Protein AF-A0A077Z1M5-F1 (afdb_monomer)

Structure (mmCIF, N/CA/C/O backbone):
data_AF-A0A077Z1M5-F1
#
_entry.id   AF-A0A077Z1M5-F1
#
loop_
_atom_site.group_PDB
_atom_site.id
_atom_site.type_symbol
_atom_site.label_atom_id
_atom_site.label_alt_id
_atom_site.label_comp_id
_atom_site.label_asym_id
_atom_site.label_entity_id
_atom_site.label_seq_id
_atom_site.pdbx_PDB_ins_code
_atom_site.Cartn_x
_atom_site.Cartn_y
_atom_site.Cartn_z
_atom_site.occupancy
_atom_site.B_iso_or_equiv
_atom_site.auth_seq_id
_atom_site.auth_comp_id
_atom_site.auth_asym_id
_atom_site.auth_atom_id
_atom_site.pdbx_PDB_model_num
ATOM 1 N N . MET A 1 1 ? 19.597 11.388 -29.003 1.00 42.16 1 MET A N 1
ATOM 2 C CA . MET A 1 1 ? 19.350 10.752 -27.691 1.00 42.16 1 MET A CA 1
ATOM 3 C C . MET A 1 1 ? 17.862 10.865 -27.420 1.00 42.16 1 MET A C 1
ATOM 5 O O . MET A 1 1 ? 17.302 11.928 -27.653 1.00 42.16 1 MET A O 1
ATOM 9 N N 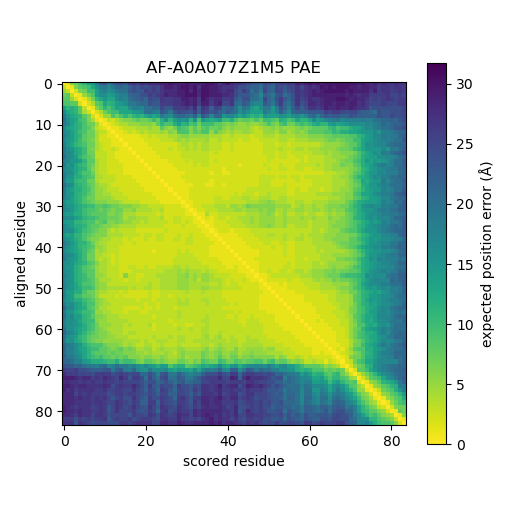. SER A 1 2 ? 17.230 9.736 -27.120 1.00 53.66 2 SER A N 1
ATOM 10 C CA . SER A 1 2 ? 15.798 9.468 -27.266 1.00 53.66 2 SER A CA 1
ATOM 11 C C . SER A 1 2 ? 14.924 10.306 -26.331 1.00 53.66 2 SER A C 1
ATOM 13 O O . SER A 1 2 ? 14.863 10.046 -25.136 1.00 53.66 2 SER A O 1
ATOM 15 N N . VAL A 1 3 ? 14.221 11.291 -26.891 1.00 59.53 3 VAL A N 1
ATOM 16 C CA . VAL A 1 3 ? 13.167 12.050 -26.204 1.00 59.53 3 VAL A CA 1
ATOM 17 C C . VAL A 1 3 ? 11.852 11.277 -26.370 1.00 59.53 3 VAL A C 1
ATOM 19 O O . VAL A 1 3 ? 11.061 11.567 -27.261 1.00 59.53 3 VAL A O 1
ATOM 22 N N . GLN A 1 4 ? 11.663 10.220 -25.580 1.00 56.66 4 GLN A N 1
ATOM 23 C CA . GLN A 1 4 ? 10.410 9.449 -25.499 1.00 56.66 4 GLN A CA 1
ATOM 24 C C . GLN A 1 4 ? 10.096 9.081 -24.035 1.00 56.66 4 GLN A C 1
ATOM 26 O O . GLN A 1 4 ? 9.832 7.921 -23.748 1.00 56.66 4 GLN A O 1
ATOM 31 N N . ASP A 1 5 ? 10.150 10.041 -23.101 1.00 57.00 5 ASP A N 1
ATOM 32 C CA . ASP A 1 5 ? 9.969 9.744 -21.660 1.00 57.00 5 ASP A CA 1
ATOM 33 C C . ASP A 1 5 ? 9.012 10.692 -20.896 1.00 57.00 5 ASP A C 1
ATOM 35 O O . ASP A 1 5 ? 8.895 10.615 -19.680 1.00 57.00 5 ASP A O 1
ATOM 39 N N . ASP A 1 6 ? 8.262 11.574 -21.572 1.00 59.03 6 ASP A N 1
ATOM 40 C CA . ASP A 1 6 ? 7.419 12.572 -20.873 1.00 59.03 6 ASP A CA 1
ATOM 41 C C . ASP A 1 6 ? 5.916 12.237 -20.788 1.00 59.03 6 ASP A C 1
ATOM 43 O O . ASP A 1 6 ? 5.144 12.953 -20.147 1.00 59.03 6 ASP A O 1
ATOM 47 N N . VAL A 1 7 ? 5.475 11.105 -21.347 1.00 60.16 7 VAL A N 1
ATOM 48 C CA . VAL A 1 7 ? 4.100 10.604 -21.178 1.00 60.16 7 VAL A CA 1
ATOM 49 C C . VAL A 1 7 ? 4.175 9.248 -20.485 1.00 60.16 7 VAL A C 1
ATOM 51 O O . VAL A 1 7 ? 4.617 8.301 -21.131 1.00 60.16 7 VAL A O 1
ATOM 54 N N . PRO A 1 8 ? 3.743 9.109 -19.211 1.00 57.62 8 PRO A N 1
ATOM 55 C CA . PRO A 1 8 ? 3.697 7.798 -18.575 1.00 57.62 8 PRO A CA 1
ATOM 56 C C . PRO A 1 8 ? 2.857 6.884 -19.461 1.00 57.62 8 PRO A C 1
ATOM 58 O O . PRO A 1 8 ? 1.674 7.172 -19.702 1.00 57.62 8 PRO A O 1
ATOM 61 N N . LEU A 1 9 ? 3.487 5.828 -19.983 1.00 66.06 9 LEU A N 1
ATOM 62 C CA . LEU A 1 9 ? 2.849 4.907 -20.913 1.00 66.06 9 LEU A CA 1
ATOM 63 C C . LEU A 1 9 ? 1.571 4.387 -20.249 1.00 66.06 9 LEU A C 1
ATOM 65 O O . LEU A 1 9 ? 1.524 4.173 -19.034 1.00 66.06 9 LEU A O 1
ATOM 69 N N . LEU A 1 10 ? 0.512 4.172 -21.034 1.00 71.06 10 LEU A N 1
ATOM 70 C CA . LEU A 1 10 ? -0.762 3.614 -20.550 1.00 71.06 10 LEU A CA 1
ATOM 71 C C . LEU A 1 10 ? -0.546 2.407 -19.615 1.00 71.06 10 LEU A C 1
ATOM 73 O O . LEU A 1 10 ? -1.282 2.230 -18.646 1.00 71.06 10 LEU A O 1
ATOM 77 N N . SER A 1 11 ? 0.496 1.617 -19.879 1.00 75.44 11 SER A N 1
ATOM 78 C CA . SER A 1 11 ? 0.946 0.481 -19.074 1.00 75.44 11 SER A CA 1
ATOM 79 C C . SER A 1 11 ? 1.452 0.859 -17.675 1.00 75.44 11 SER A C 1
ATOM 81 O O . SER A 1 11 ? 1.060 0.214 -16.705 1.00 75.44 11 SER A O 1
ATOM 83 N N . GLU A 1 12 ? 2.265 1.909 -17.530 1.00 77.38 12 GLU A N 1
ATOM 84 C CA . GLU A 1 12 ? 2.769 2.374 -16.226 1.00 77.38 12 GLU A CA 1
ATOM 85 C C . GLU A 1 12 ? 1.639 2.938 -15.369 1.00 77.38 12 GLU A C 1
ATOM 87 O O . GLU A 1 12 ? 1.527 2.636 -14.181 1.00 77.38 12 GLU A O 1
ATOM 92 N N . ARG A 1 13 ? 0.728 3.691 -15.997 1.00 82.62 13 ARG A N 1
ATOM 93 C CA . ARG A 1 13 ? -0.476 4.196 -15.332 1.00 82.62 13 ARG A CA 1
ATOM 94 C C . ARG A 1 13 ? -1.357 3.059 -14.822 1.00 82.62 13 ARG A C 1
ATOM 96 O O . ARG A 1 13 ? -1.798 3.105 -13.675 1.00 82.62 13 ARG A O 1
ATOM 103 N N . LYS A 1 14 ? -1.592 2.037 -15.654 1.00 85.88 14 LYS A N 1
ATOM 104 C CA . LYS A 1 14 ? -2.340 0.834 -15.259 1.00 85.88 14 LYS A CA 1
ATOM 105 C C . LYS A 1 14 ? -1.661 0.128 -14.091 1.00 85.88 14 LYS A C 1
ATOM 107 O O . LYS A 1 14 ? -2.336 -0.162 -13.111 1.00 85.88 14 LYS A O 1
ATOM 112 N N . LYS A 1 15 ? -0.339 -0.072 -14.155 1.00 87.31 15 LYS A N 1
ATOM 113 C CA . LYS A 1 15 ? 0.433 -0.690 -13.069 1.00 87.31 15 LYS A CA 1
ATOM 114 C C . LYS A 1 15 ? 0.274 0.086 -11.761 1.00 87.31 15 LYS A C 1
ATOM 116 O O . LYS A 1 15 ? -0.063 -0.506 -10.743 1.00 87.31 15 LYS A O 1
ATOM 121 N N . CYS A 1 16 ? 0.422 1.408 -11.812 1.00 89.69 16 CYS A N 1
ATOM 122 C CA . CYS A 1 16 ? 0.218 2.278 -10.661 1.00 89.69 16 CYS A CA 1
ATOM 123 C C . CYS A 1 16 ? -1.190 2.135 -10.056 1.00 89.69 16 CYS A C 1
ATOM 125 O O . CYS A 1 16 ? -1.334 1.969 -8.846 1.00 89.69 16 CYS A O 1
ATOM 127 N N . TRP A 1 17 ? -2.240 2.159 -10.883 1.00 89.31 17 TRP A N 1
ATOM 128 C CA . TRP A 1 17 ? -3.612 1.988 -10.401 1.00 89.31 17 TRP A CA 1
ATOM 129 C C . TRP A 1 17 ? -3.866 0.599 -9.817 1.00 89.31 17 TRP A C 1
ATOM 131 O O . TRP A 1 17 ? -4.538 0.509 -8.795 1.00 89.31 17 TRP A O 1
ATOM 141 N N . SER A 1 18 ? -3.301 -0.459 -10.403 1.00 91.31 18 SER A N 1
ATOM 142 C CA . SER A 1 18 ? -3.389 -1.814 -9.852 1.00 91.31 18 SER A CA 1
ATOM 143 C C . SER A 1 18 ? -2.693 -1.930 -8.493 1.00 91.31 18 SER A C 1
ATOM 145 O O . SER A 1 18 ? -3.269 -2.501 -7.572 1.00 91.31 18 SER A O 1
ATOM 147 N N . SER A 1 19 ? -1.491 -1.366 -8.326 1.00 92.69 19 SER A N 1
ATOM 148 C CA . SER A 1 19 ? -0.793 -1.383 -7.030 1.00 92.69 19 SER A CA 1
ATOM 149 C C . SER A 1 19 ? -1.490 -0.514 -5.980 1.00 92.69 19 SER A C 1
ATOM 151 O O . SER A 1 19 ? -1.548 -0.902 -4.815 1.00 92.69 19 SER A O 1
ATOM 153 N N . ARG A 1 20 ? -2.087 0.618 -6.383 1.00 92.50 20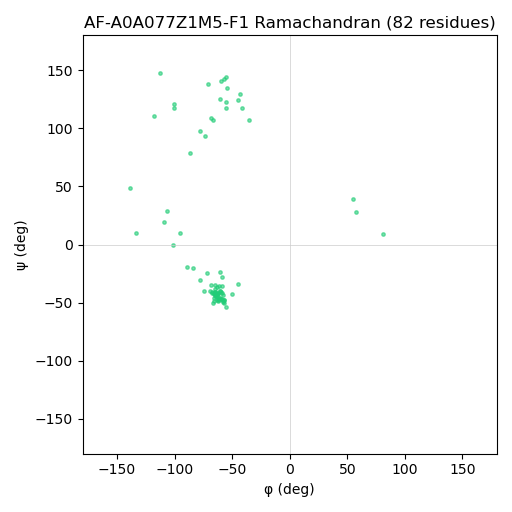 ARG A N 1
ATOM 154 C CA . ARG A 1 20 ? -2.951 1.430 -5.510 1.00 92.50 20 ARG A CA 1
ATOM 155 C C . ARG A 1 20 ? -4.124 0.609 -4.988 1.00 92.50 20 ARG A C 1
ATOM 157 O O . ARG A 1 20 ? -4.393 0.639 -3.797 1.00 92.50 20 ARG A O 1
ATOM 164 N N . ASP A 1 21 ? -4.817 -0.095 -5.878 1.00 92.19 21 ASP A N 1
ATOM 165 C CA . ASP A 1 21 ? -6.002 -0.883 -5.537 1.00 92.19 21 ASP A CA 1
ATOM 166 C C . ASP A 1 21 ? -5.673 -1.990 -4.528 1.00 92.19 21 ASP A C 1
ATOM 168 O O . ASP A 1 21 ? -6.314 -2.088 -3.487 1.00 92.19 21 ASP A O 1
ATOM 172 N N . LYS A 1 22 ? -4.576 -2.728 -4.758 1.00 93.44 22 LYS A N 1
ATOM 173 C CA . LYS A 1 22 ? -4.050 -3.709 -3.794 1.00 93.44 22 LYS A CA 1
ATOM 174 C C . LYS A 1 22 ? -3.729 -3.081 -2.438 1.00 93.44 22 LYS A C 1
ATOM 176 O O . LYS A 1 22 ? -4.016 -3.676 -1.403 1.00 93.44 22 LYS A O 1
ATOM 181 N N . TYR A 1 23 ? -3.095 -1.905 -2.438 1.00 93.81 23 TYR A N 1
ATOM 182 C CA . TYR A 1 23 ? -2.750 -1.205 -1.204 1.00 93.81 23 TYR A CA 1
ATOM 183 C C . TYR A 1 23 ? -4.004 -0.757 -0.448 1.00 93.81 23 TYR A C 1
ATOM 185 O O . TYR A 1 23 ? -4.109 -1.016 0.744 1.00 93.81 23 TYR A O 1
ATOM 193 N N . TRP A 1 24 ? -4.978 -0.160 -1.136 1.00 91.81 24 TRP A N 1
ATOM 194 C CA . TRP A 1 24 ? -6.245 0.270 -0.541 1.00 91.81 24 TRP A CA 1
ATOM 195 C C . TRP A 1 24 ? -7.087 -0.897 -0.033 1.00 91.81 24 TRP A C 1
ATOM 197 O O . TRP A 1 24 ? -7.621 -0.791 1.063 1.00 91.81 24 TRP A O 1
ATOM 207 N N . SER A 1 25 ? -7.155 -2.007 -0.777 1.00 93.00 25 SER A N 1
ATOM 208 C CA . SER A 1 25 ? -7.802 -3.242 -0.315 1.00 93.00 25 SER A CA 1
ATOM 209 C C . SER A 1 25 ? -7.165 -3.715 0.987 1.00 93.00 25 SER A C 1
ATOM 211 O O . SER A 1 25 ? -7.860 -3.891 1.976 1.00 93.00 25 SER A O 1
ATOM 213 N N . CYS A 1 26 ? -5.830 -3.803 1.027 1.00 94.56 26 CYS A N 1
ATOM 214 C CA . CYS A 1 26 ? -5.123 -4.185 2.244 1.00 94.56 26 CYS A CA 1
ATOM 215 C C . CYS A 1 26 ? -5.409 -3.223 3.406 1.00 94.56 26 CYS A C 1
ATOM 217 O O . CYS A 1 26 ? -5.588 -3.670 4.536 1.00 94.56 26 CYS A O 1
ATOM 219 N N . LEU A 1 27 ? -5.453 -1.910 3.158 1.00 92.81 27 LEU A N 1
ATOM 220 C CA . LEU A 1 27 ? -5.798 -0.946 4.199 1.00 92.81 27 LEU A CA 1
ATOM 221 C C . LEU A 1 27 ? -7.228 -1.155 4.700 1.00 92.81 27 LEU A C 1
ATOM 223 O O . LEU A 1 27 ? -7.437 -1.109 5.906 1.00 92.81 27 LEU A O 1
ATOM 227 N N . ASP A 1 28 ? -8.191 -1.399 3.813 1.00 90.88 28 ASP A N 1
ATOM 228 C CA . ASP A 1 28 ? -9.586 -1.639 4.189 1.00 90.88 28 ASP A CA 1
ATOM 229 C C . ASP A 1 28 ? -9.729 -2.891 5.067 1.00 90.88 28 ASP A C 1
ATOM 231 O O . ASP A 1 28 ? -10.261 -2.805 6.175 1.00 90.88 28 ASP A O 1
ATOM 235 N N . ASP A 1 29 ? -9.095 -3.997 4.660 1.00 93.69 29 ASP A N 1
ATOM 236 C CA . ASP A 1 29 ? -9.014 -5.245 5.434 1.00 93.69 29 ASP A CA 1
ATOM 237 C C . ASP A 1 29 ? -8.359 -5.048 6.818 1.00 93.69 29 ASP A C 1
ATOM 239 O O . ASP A 1 29 ? -8.632 -5.780 7.771 1.00 93.69 29 ASP A O 1
ATOM 243 N N . ASN A 1 30 ? -7.478 -4.051 6.943 1.00 93.00 30 ASN A N 1
ATOM 244 C CA . ASN A 1 30 ? -6.717 -3.754 8.155 1.00 93.00 30 ASN A CA 1
ATOM 245 C C . ASN A 1 30 ? -7.165 -2.471 8.873 1.00 93.00 30 ASN A C 1
ATOM 247 O O . ASN A 1 30 ? -6.413 -1.941 9.692 1.00 93.00 30 ASN A O 1
ATOM 251 N N . ASN A 1 31 ? -8.377 -1.977 8.603 1.00 86.19 31 ASN A N 1
ATOM 252 C CA . ASN A 1 31 ? -8.957 -0.797 9.256 1.00 86.19 31 ASN A CA 1
ATOM 253 C C . ASN A 1 31 ? -8.070 0.469 9.162 1.00 86.19 31 ASN A C 1
ATOM 255 O O . ASN A 1 31 ? -7.936 1.235 10.116 1.00 86.19 31 ASN A O 1
ATOM 259 N N . GLY A 1 32 ? -7.435 0.676 8.009 1.00 85.38 32 GLY A N 1
ATOM 260 C CA . GLY A 1 32 ? -6.550 1.805 7.720 1.00 85.38 32 GLY A CA 1
ATOM 261 C C . GLY A 1 32 ? -5.118 1.660 8.244 1.00 85.38 32 GLY A C 1
ATOM 262 O O . GLY A 1 32 ? -4.361 2.630 8.193 1.00 85.38 32 GLY A O 1
ATOM 263 N N . ASP A 1 33 ? -4.719 0.485 8.740 1.00 88.62 33 ASP A N 1
ATOM 264 C CA . ASP A 1 33 ? -3.377 0.269 9.285 1.00 88.62 33 ASP A CA 1
ATOM 265 C C . ASP A 1 33 ? -2.317 0.084 8.182 1.00 88.62 33 ASP A C 1
ATOM 267 O O . ASP A 1 33 ? -2.078 -1.009 7.659 1.00 88.62 33 ASP A O 1
ATOM 271 N N . GLU A 1 34 ? -1.617 1.175 7.864 1.00 88.88 34 GLU A N 1
ATOM 272 C CA . GLU A 1 34 ? -0.525 1.194 6.884 1.00 88.88 34 GLU A CA 1
ATOM 273 C C . GLU A 1 34 ? 0.635 0.259 7.260 1.00 88.88 34 GLU A C 1
ATOM 275 O O . GLU A 1 34 ? 1.385 -0.178 6.382 1.00 88.88 34 GLU A O 1
ATOM 280 N N . THR A 1 35 ? 0.803 -0.074 8.546 1.00 90.56 35 THR A N 1
ATOM 281 C CA . THR A 1 35 ? 1.938 -0.880 9.012 1.00 90.56 35 THR A CA 1
ATOM 282 C C . THR A 1 35 ? 1.838 -2.345 8.605 1.00 90.56 35 THR A C 1
ATOM 284 O O . THR A 1 35 ? 2.876 -2.996 8.457 1.00 90.56 35 THR A O 1
ATOM 287 N N . LYS A 1 36 ? 0.619 -2.839 8.365 1.00 92.25 36 LYS A N 1
ATOM 288 C CA . LYS A 1 36 ? 0.360 -4.201 7.883 1.00 92.25 36 LYS A CA 1
ATOM 289 C C . LYS A 1 36 ? 0.485 -4.326 6.366 1.00 92.25 36 LYS A C 1
ATOM 291 O O . LYS A 1 36 ? 0.755 -5.408 5.864 1.00 92.25 36 LYS A O 1
ATOM 296 N N . CYS A 1 37 ? 0.388 -3.209 5.649 1.00 94.00 37 CYS A N 1
ATOM 297 C CA . CYS A 1 37 ? 0.371 -3.155 4.186 1.00 94.00 37 CYS A CA 1
ATOM 298 C C . CYS A 1 37 ? 1.681 -2.624 3.585 1.00 94.00 37 CYS A C 1
ATOM 300 O O . CYS A 1 37 ? 1.681 -2.004 2.519 1.00 94.00 37 CYS A O 1
ATOM 302 N N . LYS A 1 38 ? 2.816 -2.823 4.274 1.00 92.88 38 LYS A N 1
ATOM 303 C CA . LYS A 1 38 ? 4.131 -2.289 3.867 1.00 92.88 38 LYS A CA 1
ATOM 304 C C . LYS A 1 38 ? 4.604 -2.820 2.514 1.00 92.88 38 LYS A C 1
ATOM 306 O O . LYS A 1 38 ? 5.211 -2.068 1.756 1.00 92.88 38 LYS A O 1
ATOM 311 N N . GLU A 1 39 ? 4.316 -4.081 2.200 1.00 93.06 39 GLU A N 1
ATOM 312 C CA . GLU A 1 39 ? 4.709 -4.697 0.926 1.00 93.06 39 GLU A CA 1
ATOM 313 C C . GLU A 1 39 ? 3.974 -4.041 -0.250 1.00 93.06 39 GLU A C 1
ATOM 315 O O . GLU A 1 39 ? 4.595 -3.558 -1.199 1.00 93.06 39 GLU A O 1
ATOM 320 N N . GLN A 1 40 ? 2.650 -3.918 -0.142 1.00 93.12 40 GLN A N 1
ATOM 321 C CA . GLN A 1 40 ? 1.801 -3.240 -1.119 1.00 93.12 40 GLN 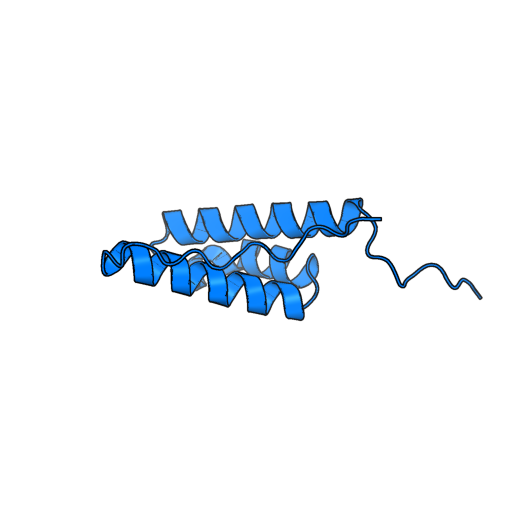A CA 1
ATOM 322 C C . GLN A 1 40 ? 2.154 -1.754 -1.201 1.00 93.12 40 GLN A C 1
ATOM 324 O O . GLN A 1 40 ? 2.170 -1.188 -2.293 1.00 93.12 40 GLN A O 1
ATOM 329 N N . ARG A 1 41 ? 2.505 -1.123 -0.071 1.00 93.25 41 ARG A N 1
ATOM 330 C CA . ARG A 1 41 ? 2.972 0.266 -0.038 1.00 93.25 41 ARG A CA 1
ATOM 331 C C . ARG A 1 41 ? 4.266 0.445 -0.826 1.00 93.25 41 ARG A C 1
ATOM 333 O O . ARG A 1 41 ? 4.381 1.415 -1.571 1.00 93.25 41 ARG A O 1
ATOM 340 N N . ALA A 1 42 ? 5.220 -0.473 -0.699 1.00 93.19 42 ALA A N 1
ATOM 341 C CA . ALA A 1 42 ? 6.460 -0.430 -1.468 1.00 93.19 42 ALA A CA 1
ATOM 342 C C . ALA A 1 42 ? 6.201 -0.629 -2.974 1.00 93.19 42 ALA A C 1
ATOM 344 O O . ALA A 1 42 ? 6.754 0.106 -3.799 1.00 93.19 42 ALA A O 1
ATOM 345 N N . GLU A 1 43 ? 5.312 -1.557 -3.350 1.00 92.12 43 GLU A N 1
ATOM 346 C CA . GLU A 1 43 ? 4.910 -1.758 -4.753 1.00 92.12 43 GLU A CA 1
ATOM 347 C C . GLU A 1 43 ? 4.216 -0.509 -5.322 1.00 92.12 43 GLU A C 1
ATOM 349 O O . GLU A 1 43 ? 4.503 -0.076 -6.440 1.00 92.12 43 GLU A O 1
ATOM 354 N N . PHE A 1 44 ? 3.345 0.113 -4.531 1.00 92.69 44 PHE A N 1
ATOM 355 C CA . PHE A 1 44 ? 2.627 1.326 -4.895 1.00 92.69 44 PHE A CA 1
ATOM 356 C C . PHE A 1 44 ? 3.567 2.526 -5.074 1.00 92.69 44 PHE A C 1
ATOM 358 O O . PHE A 1 44 ? 3.520 3.186 -6.109 1.00 92.69 44 PHE A O 1
ATOM 365 N N . VAL A 1 45 ? 4.472 2.771 -4.121 1.00 92.00 45 VAL A N 1
ATOM 366 C CA . VAL A 1 45 ? 5.449 3.874 -4.187 1.00 92.00 45 VAL A CA 1
ATOM 367 C C . VAL A 1 45 ? 6.446 3.690 -5.331 1.00 92.00 45 VAL A C 1
ATOM 369 O O . VAL A 1 45 ? 6.845 4.674 -5.945 1.00 92.00 45 VAL A O 1
ATOM 372 N N . SER A 1 46 ? 6.835 2.451 -5.642 1.00 90.88 46 SER A N 1
ATOM 373 C CA . SER A 1 46 ? 7.744 2.169 -6.762 1.00 90.88 46 SER A CA 1
ATOM 374 C C . SER A 1 46 ? 7.059 2.219 -8.129 1.00 90.88 46 SER A C 1
ATOM 376 O O . SER A 1 46 ? 7.700 2.568 -9.116 1.00 90.88 46 SER A O 1
ATOM 378 N N . SER A 1 47 ? 5.766 1.890 -8.205 1.00 89.38 47 SER A N 1
ATOM 379 C CA . SER A 1 47 ? 5.016 1.875 -9.470 1.00 89.38 47 SER A CA 1
ATOM 380 C C . SER A 1 47 ? 4.358 3.214 -9.808 1.00 89.38 47 SER A C 1
ATOM 382 O O . SER A 1 47 ? 4.000 3.441 -10.962 1.00 89.38 47 SER A O 1
ATOM 384 N N . CYS A 1 48 ? 4.165 4.096 -8.827 1.00 87.69 48 CYS A N 1
ATOM 385 C CA . CYS A 1 48 ? 3.498 5.382 -9.000 1.00 87.69 48 CYS A CA 1
ATOM 386 C C . CYS A 1 48 ? 4.453 6.559 -8.822 1.00 87.69 48 CYS A C 1
ATOM 388 O O . CYS A 1 48 ? 5.333 6.555 -7.966 1.00 87.69 48 CYS A O 1
ATOM 390 N N . ARG A 1 49 ? 4.204 7.648 -9.559 1.00 88.38 49 ARG A N 1
ATOM 391 C CA . ARG A 1 49 ? 4.854 8.935 -9.275 1.00 88.38 49 ARG A CA 1
ATOM 392 C C . ARG A 1 49 ? 4.505 9.374 -7.851 1.00 88.38 49 ARG A C 1
ATOM 394 O O . ARG A 1 49 ? 3.349 9.273 -7.442 1.00 88.38 49 ARG A O 1
ATOM 401 N N . ARG A 1 50 ? 5.470 9.942 -7.127 1.00 87.50 50 ARG A N 1
ATOM 402 C CA . ARG A 1 50 ? 5.297 10.408 -5.738 1.00 87.50 50 ARG A CA 1
ATOM 403 C C . ARG A 1 50 ? 4.059 11.298 -5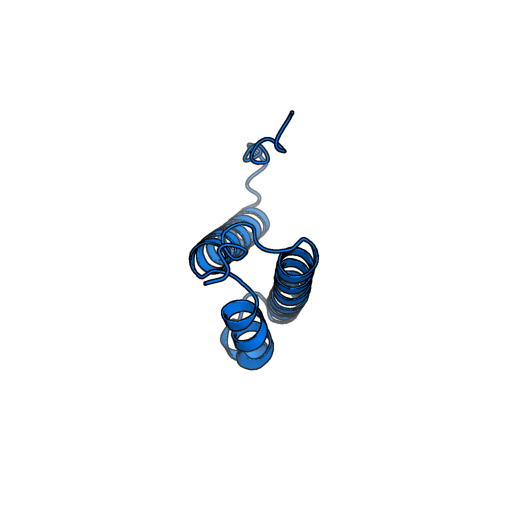.544 1.00 87.50 50 ARG A C 1
ATOM 405 O O . ARG A 1 50 ? 3.288 11.072 -4.621 1.00 87.50 50 ARG A O 1
ATOM 412 N N . THR A 1 51 ? 3.799 12.219 -6.474 1.00 87.69 51 THR A N 1
ATOM 413 C CA . THR A 1 51 ? 2.609 13.090 -6.449 1.00 87.69 51 THR A CA 1
ATOM 414 C C . THR A 1 51 ? 1.294 12.305 -6.469 1.00 87.69 51 THR A C 1
ATOM 416 O O . THR A 1 51 ? 0.316 12.711 -5.848 1.00 87.69 51 THR A O 1
ATOM 419 N N . TRP A 1 52 ? 1.252 11.176 -7.183 1.00 89.75 52 TRP A N 1
ATOM 420 C CA . TRP A 1 52 ? 0.068 10.320 -7.237 1.00 89.75 52 TRP A CA 1
ATOM 421 C C . TRP A 1 52 ? -0.099 9.535 -5.942 1.00 89.75 52 TRP A C 1
ATOM 423 O O . TRP A 1 52 ? -1.218 9.438 -5.452 1.00 89.75 52 TRP A O 1
ATOM 433 N N . VAL A 1 53 ? 1.000 9.036 -5.368 1.00 90.88 53 VAL A N 1
ATOM 434 C CA . VAL A 1 53 ? 0.999 8.377 -4.052 1.00 90.88 53 VAL A CA 1
ATOM 435 C C . VAL A 1 53 ? 0.389 9.301 -3.002 1.00 90.88 53 VAL A C 1
ATOM 437 O O . VAL A 1 53 ? -0.604 8.945 -2.380 1.00 90.88 53 VAL A O 1
ATOM 440 N N . GLU A 1 54 ? 0.910 10.524 -2.881 1.00 90.88 54 GLU A N 1
ATOM 441 C CA . GL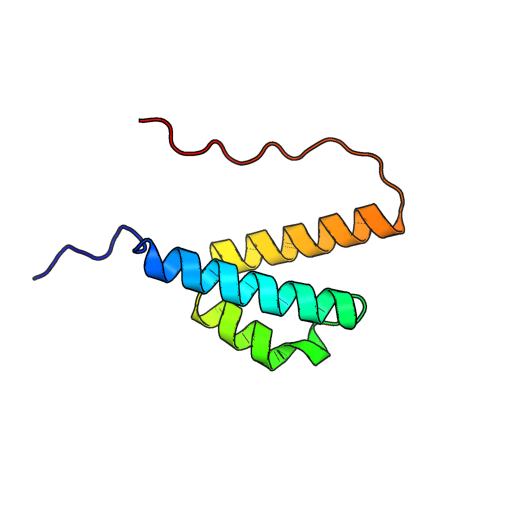U A 1 54 ? 0.422 11.512 -1.910 1.00 90.88 54 GLU A CA 1
ATOM 442 C C . GLU A 1 54 ? -1.056 11.873 -2.139 1.00 90.88 54 GLU A C 1
ATOM 444 O O . GLU A 1 54 ? -1.829 11.999 -1.185 1.00 90.88 54 GLU A O 1
ATOM 449 N N . HIS A 1 55 ? -1.476 12.005 -3.403 1.00 89.19 55 HIS A N 1
ATOM 450 C CA . HIS A 1 55 ? -2.874 12.266 -3.746 1.00 89.19 55 HIS A CA 1
ATOM 451 C C . HIS A 1 55 ? -3.798 11.122 -3.311 1.00 89.19 55 HIS A C 1
ATOM 453 O O . HIS A 1 55 ? -4.837 11.367 -2.696 1.00 89.19 55 HIS A O 1
ATOM 459 N N . PHE A 1 56 ? -3.429 9.878 -3.620 1.00 91.19 56 PHE A N 1
ATOM 460 C CA . PHE A 1 56 ? -4.228 8.709 -3.273 1.00 91.19 56 PHE A CA 1
ATOM 461 C C . PHE A 1 56 ? -4.247 8.457 -1.761 1.00 91.19 56 PHE A C 1
ATOM 463 O O . PHE A 1 56 ? -5.318 8.186 -1.232 1.00 91.19 56 PHE A O 1
ATO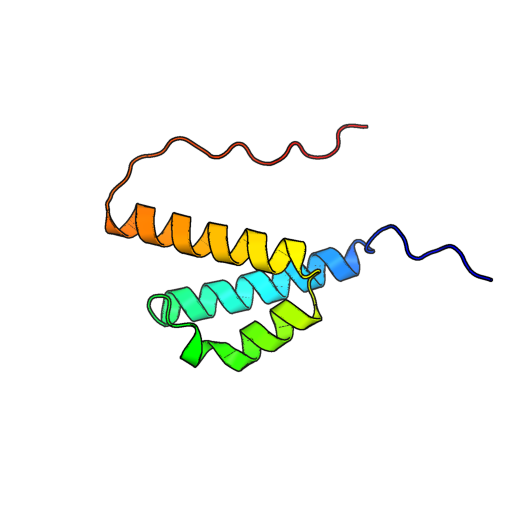M 470 N N . ASP A 1 57 ? -3.137 8.630 -1.044 1.00 89.75 57 ASP A N 1
ATOM 471 C CA . ASP A 1 57 ? -3.112 8.504 0.420 1.00 89.75 57 ASP A CA 1
ATOM 472 C C . ASP A 1 57 ? -4.076 9.492 1.085 1.00 89.75 57 ASP A C 1
ATOM 474 O O . ASP A 1 57 ? -4.877 9.130 1.951 1.00 89.75 57 ASP A O 1
ATOM 478 N N . ARG A 1 58 ? -4.041 10.759 0.646 1.00 90.31 58 ARG A N 1
ATOM 479 C CA . ARG A 1 58 ? -4.960 11.789 1.141 1.00 90.31 58 ARG A CA 1
ATOM 480 C C . ARG A 1 58 ? -6.408 11.439 0.822 1.00 90.31 58 ARG A C 1
ATOM 482 O O . ARG A 1 58 ? -7.276 11.642 1.668 1.00 90.31 58 ARG A O 1
ATOM 489 N N . LYS A 1 59 ? -6.665 10.934 -0.388 1.00 89.81 59 LYS A N 1
ATOM 490 C CA . LYS A 1 59 ? -8.002 10.522 -0.815 1.00 89.81 59 LYS A CA 1
ATOM 491 C C . LYS A 1 59 ? -8.528 9.372 0.050 1.00 89.81 59 LYS A C 1
ATOM 493 O O . LYS A 1 59 ? -9.618 9.516 0.586 1.00 89.81 59 LYS A O 1
ATOM 498 N N . TYR A 1 60 ? -7.736 8.320 0.267 1.00 88.62 60 TYR A N 1
ATOM 499 C CA . TYR A 1 60 ? -8.115 7.177 1.104 1.00 88.62 60 TYR A CA 1
ATOM 500 C C . TYR A 1 60 ? -8.454 7.612 2.535 1.00 88.62 60 TYR A C 1
ATOM 502 O O . TYR A 1 60 ? -9.529 7.305 3.042 1.00 88.62 60 TYR A O 1
ATOM 510 N N . ARG A 1 61 ? -7.583 8.410 3.169 1.00 87.75 61 ARG A N 1
ATOM 511 C CA . ARG A 1 61 ? -7.826 8.931 4.527 1.00 87.75 61 ARG A CA 1
ATOM 512 C C . ARG A 1 61 ? -9.091 9.785 4.602 1.00 87.75 61 ARG A C 1
ATOM 514 O O . ARG A 1 61 ? -9.837 9.689 5.569 1.00 87.75 61 ARG A O 1
ATOM 521 N N . PHE A 1 62 ? -9.341 10.609 3.585 1.00 87.62 62 PHE A N 1
ATOM 522 C CA . PHE A 1 62 ? -10.552 11.423 3.508 1.00 87.62 62 PHE A CA 1
ATOM 523 C C . PHE A 1 62 ? -11.812 10.572 3.312 1.00 87.62 62 PHE A C 1
ATOM 525 O O . PHE A 1 62 ? -12.826 10.835 3.951 1.00 87.62 62 PHE A O 1
ATOM 532 N N . GLU A 1 63 ? -11.757 9.548 2.458 1.00 87.62 63 GLU A N 1
ATOM 533 C CA . GLU A 1 63 ? -12.858 8.604 2.252 1.00 87.62 63 GLU A CA 1
ATOM 534 C C . GLU A 1 63 ? -13.163 7.821 3.535 1.00 87.62 63 GLU A C 1
ATOM 536 O O . GLU A 1 63 ? -14.324 7.778 3.939 1.00 87.62 63 GLU A O 1
ATOM 541 N N . LYS A 1 64 ? -12.138 7.329 4.243 1.00 85.19 64 LYS A N 1
ATOM 542 C CA . LYS A 1 64 ? -12.320 6.613 5.511 1.00 85.19 64 LYS A CA 1
ATOM 543 C C . LYS A 1 64 ? -12.866 7.504 6.626 1.00 85.19 64 LYS A C 1
ATOM 545 O O . LYS A 1 64 ? -13.800 7.121 7.320 1.00 85.19 64 LYS A O 1
ATOM 550 N N . TYR A 1 65 ? -12.349 8.727 6.748 1.00 86.31 65 TYR A N 1
ATOM 551 C CA . TYR A 1 65 ? -12.862 9.721 7.696 1.00 86.31 65 TYR A CA 1
ATOM 552 C C . TYR A 1 65 ? -14.339 10.051 7.434 1.00 86.31 65 TYR A C 1
ATOM 554 O O . TYR A 1 65 ? -15.138 10.176 8.362 1.00 86.31 65 TYR A O 1
ATOM 562 N N . LYS A 1 66 ? -14.725 10.179 6.159 1.00 85.56 66 LYS A N 1
ATOM 563 C CA . LYS A 1 66 ? -16.122 10.413 5.779 1.00 85.56 66 LYS A CA 1
ATOM 564 C C . LYS A 1 66 ? -17.028 9.238 6.125 1.00 85.56 66 LYS A C 1
ATOM 566 O O . LYS A 1 66 ? -18.154 9.479 6.553 1.00 85.56 66 LYS A O 1
ATOM 571 N N . GLU A 1 67 ? -16.555 8.014 5.902 1.00 84.62 67 GLU A N 1
ATOM 572 C CA . GLU A 1 67 ? -17.273 6.788 6.252 1.00 84.62 67 GLU A CA 1
ATOM 573 C C . GLU A 1 67 ? -17.513 6.703 7.764 1.00 84.62 67 GLU A C 1
ATOM 575 O O . GLU A 1 67 ? -18.650 6.508 8.185 1.00 84.62 67 GLU A O 1
ATOM 580 N N . GLU A 1 68 ? -16.480 6.950 8.577 1.00 82.62 68 GLU A N 1
ATOM 581 C CA . GLU A 1 68 ? -16.574 6.901 10.043 1.00 82.62 68 GLU A CA 1
ATOM 582 C C . GLU A 1 68 ? -17.509 7.979 10.615 1.00 82.62 68 GLU A C 1
ATOM 584 O O . GLU A 1 68 ? -18.320 7.704 11.498 1.00 82.62 68 GLU A O 1
ATOM 589 N N . HIS A 1 69 ? -17.439 9.209 10.100 1.00 79.56 69 HIS A N 1
ATOM 590 C CA . HIS A 1 69 ? -18.221 10.334 10.626 1.00 79.56 69 HIS A CA 1
ATOM 591 C C . HIS A 1 69 ? -19.540 10.590 9.892 1.00 79.56 69 HIS A C 1
ATOM 593 O O . HIS A 1 69 ? -20.177 11.620 10.118 1.00 79.56 69 HIS A O 1
ATOM 599 N N . GLY A 1 70 ? -19.962 9.682 9.004 1.00 71.94 70 GLY A N 1
ATOM 600 C CA . GLY A 1 70 ? -21.244 9.783 8.301 1.00 71.94 70 GLY A CA 1
ATOM 601 C C . GLY A 1 70 ? -21.413 11.079 7.500 1.00 71.94 70 GLY A C 1
ATOM 602 O O . GLY A 1 70 ? -22.538 11.552 7.315 1.00 71.94 70 GLY A O 1
ATOM 603 N N . LEU A 1 71 ? -20.309 11.681 7.039 1.00 67.50 71 LEU A N 1
ATOM 604 C CA . LEU A 1 71 ? -20.333 12.937 6.291 1.00 67.50 71 LEU A CA 1
ATOM 605 C C . LEU A 1 71 ? -20.867 12.673 4.878 1.00 67.50 71 LEU A C 1
ATOM 607 O O . LEU A 1 71 ? -20.133 12.315 3.949 1.00 67.50 71 LEU A O 1
ATOM 611 N N . GLN A 1 72 ? -22.180 12.857 4.739 1.00 61.16 72 GLN A N 1
ATOM 612 C CA . GLN A 1 72 ? -22.888 12.847 3.465 1.00 61.16 72 GLN A CA 1
ATOM 613 C C . GLN A 1 72 ? -22.298 13.908 2.522 1.00 61.16 72 GLN A C 1
ATOM 615 O O . GLN A 1 72 ? -21.818 14.966 2.921 1.00 61.16 72 GLN A O 1
ATOM 620 N N . GLN A 1 73 ? -22.246 13.550 1.247 1.00 57.41 73 GLN A N 1
ATOM 621 C CA . GLN A 1 73 ? -21.281 14.046 0.279 1.00 57.41 73 GLN A CA 1
ATOM 622 C C . GLN A 1 73 ? -21.475 15.510 -0.144 1.00 57.41 73 GLN A C 1
ATOM 624 O O . GLN A 1 73 ? -22.553 15.911 -0.566 1.00 57.41 73 GLN A O 1
ATOM 629 N N . GLY A 1 74 ? -20.361 16.234 -0.246 1.00 47.66 74 GLY A N 1
ATOM 630 C CA . GLY A 1 74 ? -20.060 16.998 -1.456 1.00 47.66 74 GLY A CA 1
ATOM 631 C C . GLY A 1 74 ? -19.046 16.193 -2.272 1.00 47.66 74 GLY A C 1
ATOM 632 O O . GLY A 1 74 ? -17.989 15.830 -1.752 1.00 47.66 74 GLY A O 1
ATOM 633 N N . SER A 1 75 ? -19.377 15.829 -3.509 1.00 47.53 75 SER A N 1
ATOM 634 C CA . SER A 1 75 ? -18.455 15.130 -4.415 1.00 47.53 75 SER A CA 1
ATOM 635 C C . SER A 1 75 ? -17.209 15.991 -4.676 1.00 47.53 75 SER A C 1
ATOM 637 O 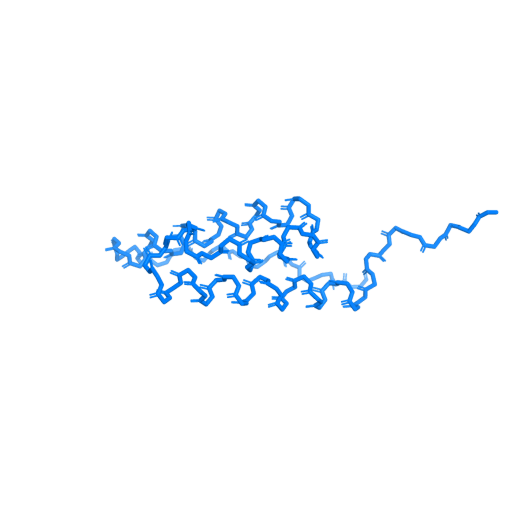O . SER A 1 75 ? -17.364 17.11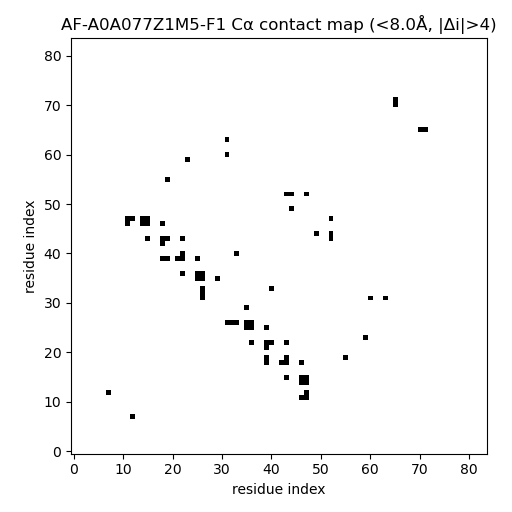5 -5.153 1.00 47.53 75 SER A O 1
ATOM 639 N N . PRO A 1 76 ? -15.972 15.505 -4.455 1.00 54.22 76 PRO A N 1
ATOM 640 C CA . PRO A 1 76 ? -14.826 16.054 -5.157 1.00 54.22 76 PRO A CA 1
ATOM 641 C C . PRO A 1 76 ? -15.005 15.654 -6.620 1.00 54.22 76 PRO A C 1
ATOM 643 O O . PRO A 1 76 ? -14.929 14.473 -6.962 1.00 54.22 76 PRO A O 1
ATOM 646 N N . THR A 1 77 ? -15.322 16.632 -7.463 1.00 54.03 77 THR A N 1
ATOM 647 C CA . THR A 1 77 ? -15.399 16.470 -8.916 1.00 54.03 77 THR A CA 1
ATOM 648 C C . THR A 1 77 ? -14.202 15.652 -9.407 1.00 54.03 77 THR A C 1
ATOM 650 O O . THR A 1 77 ? -13.069 16.004 -9.053 1.00 54.03 77 THR A O 1
ATOM 653 N N . PRO A 1 78 ? -14.404 14.588 -10.207 1.00 53.16 78 PRO A N 1
ATOM 654 C CA . PRO A 1 78 ? -13.290 13.919 -10.858 1.00 53.16 78 PRO A CA 1
ATOM 655 C C . PRO A 1 78 ? -12.496 14.977 -11.638 1.00 53.16 78 PRO A C 1
ATOM 657 O O . PRO A 1 78 ? -13.116 15.826 -12.291 1.00 53.16 78 PRO A O 1
ATOM 660 N N . PRO A 1 79 ? -11.152 14.992 -11.566 1.00 47.91 79 PRO A N 1
ATOM 661 C CA . PRO A 1 79 ? -10.378 15.836 -12.461 1.00 47.91 79 PRO A CA 1
ATOM 662 C C . PRO A 1 79 ? -10.804 15.467 -13.878 1.00 47.91 79 PRO A C 1
ATOM 664 O O . PRO A 1 79 ? -10.775 14.287 -14.238 1.00 47.91 79 PRO A O 1
ATOM 667 N N . LYS A 1 80 ? -11.289 16.472 -14.620 1.00 48.56 80 LYS A N 1
ATOM 668 C CA . LYS A 1 80 ? -11.746 16.332 -16.000 1.00 48.56 80 LYS A CA 1
ATOM 669 C C . LYS A 1 80 ? -10.762 15.435 -16.740 1.00 48.56 80 LYS A C 1
ATOM 671 O O . LYS A 1 80 ? -9.580 15.754 -16.862 1.00 48.56 80 LYS A O 1
ATOM 676 N N . THR A 1 81 ? -11.274 14.298 -17.193 1.00 48.59 81 THR A N 1
ATOM 677 C CA . THR A 1 81 ? -10.696 13.555 -18.299 1.00 48.59 81 THR A CA 1
ATOM 678 C C . THR A 1 81 ? -10.354 14.558 -19.390 1.00 48.59 81 THR A C 1
ATOM 680 O O . THR A 1 81 ? -11.206 15.352 -19.784 1.00 48.59 81 THR A O 1
ATOM 683 N N . LEU A 1 82 ? -9.087 14.539 -19.790 1.00 41.16 82 LEU A N 1
ATOM 684 C CA . LEU A 1 82 ? -8.558 15.126 -21.011 1.00 41.16 82 LEU A CA 1
ATOM 685 C C . LEU A 1 82 ? -9.600 14.969 -22.135 1.00 41.16 82 LEU A C 1
ATOM 687 O O . LEU A 1 82 ? -9.860 13.849 -22.573 1.00 41.16 82 LEU A O 1
ATOM 691 N N . SER A 1 83 ? -10.241 16.074 -22.509 1.00 50.38 83 SER A N 1
ATOM 692 C CA . SER A 1 83 ? -11.048 16.185 -23.721 1.00 50.38 83 SER A CA 1
ATOM 693 C C . SER A 1 83 ? -10.185 16.899 -24.749 1.00 50.38 83 SER A C 1
ATOM 695 O O . SER A 1 83 ? -9.813 18.045 -24.505 1.00 50.38 83 SER A O 1
ATOM 697 N N . GLU A 1 84 ? -9.922 16.160 -25.829 1.00 42.50 84 GLU A N 1
ATOM 698 C CA . GLU A 1 84 ? -9.287 16.527 -27.108 1.00 42.50 84 GLU A CA 1
ATOM 699 C C . GLU A 1 84 ? -7.822 16.988 -27.122 1.00 42.50 84 GLU A C 1
ATOM 701 O O . GLU A 1 84 ? -7.448 17.974 -26.452 1.00 42.50 84 GLU A O 1
#

pLDDT: mean 79.13, std 16.65, range [41.16, 94.56]

Nearest PDB structures (foldseek):
  6pce-assembly1_A  TM=9.822E-01  e=3.829E-04  Homo sapiens
  6pcf-assembly1_D  TM=9.563E-01  e=3.616E-04  Homo sapiens
  6pce-assembly1_B  TM=8.792E-01  e=1.717E-04  Homo sapiens
  6tdu-assembly1_Q  TM=7.233E-01  e=2.979E-02  Euglena gracilis

Secondary structure (DSSP, 8-state):
-----SS--HHHHHHHHHHHHHHHHHHHHTTT-TTT-HHHHHHHHHHS-HHHHHHHHHHHHHHHHHHHTT-PPPP---------

Organism: Trichuris trichiura (NCBI:txid36087)

Solvent-accessible surface area (backbone atoms only — not comparable to full-atom values): 5103 Å² total; per-resid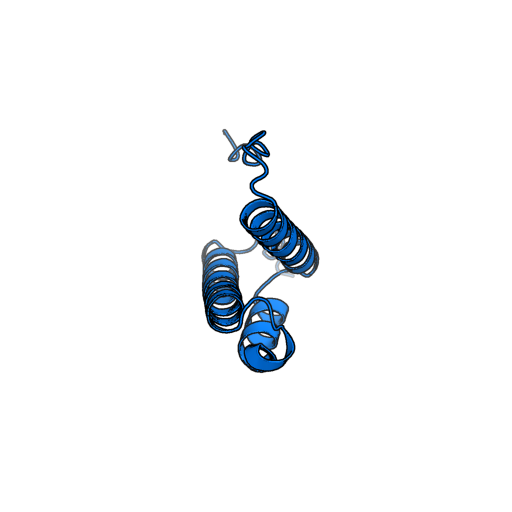ue (Å²): 134,88,91,82,80,90,65,81,48,75,66,48,53,50,49,21,54,53,28,43,49,54,29,51,51,45,20,59,82,47,77,67,39,62,83,82,31,50,69,38,45,50,50,22,57,73,47,27,59,66,72,54,49,56,50,50,55,52,48,51,54,52,51,51,52,30,61,77,67,66,56,76,81,78,80,80,74,76,80,76,74,88,75,133

Sequence (84 aa):
MSVQDDVPLLSERKKCWSSRDKYWSCLDDNNGDETKCKEQRAEFVSSCRRTWVEHFDRKYRFEKYKEEHGLQQGSPTPPKTLSE

Mean predicted aligned error: 10.45 Å

InterPro domains:
  IPR036549 Cytochrome c oxidase subunit 6B/Cytochrome c oxidase assembly factor 6-like superfamily [G3DSA:1.10.10.140] (3-69)
  IPR036549 Cytochrome c oxidase subunit 6B/Cytochrome c oxidase assembly factor 6-like superfamily [SSF47694] (8-66)
  IPR042289 Cytochrome c oxidase assembly factor 6 homolog [PTHR46690] (8-76)
  IPR048280 Cytochrome oxidase c subunit VIb-like [PF02297] (8-66)

Foldseek 3Di:
DDPPPDDCPPVLVVQLVVLLVLLLVQCVVVVNDNVRSVVSLVSNPVSDDPVVSVVSNVVSVVVSVCVVVVPDDDDPPDDDDDDD

Radius of gyration: 15.22 Å; Cα contacts (8 Å, |Δi|>4): 40; chains: 1; bounding box: 42×22×38 Å